Protein AF-A0AAW9ED42-F1 (afdb_monomer_lite)

Sequence (76 aa):
VGKVTPKGETQLTPEEKLLRAIFGEKASDVKDSSLRVPNGVSGTVIDVQVFTRDGVEKDKRALEIEESQLREVKKD

Foldseek 3Di:
DWDKDFDPPDPDDPVVVVVCVVVNDPPPGIDTPDDDDDPPDDDDDDDDDDDDDPPDDDDPVRVVVVVVVVVVVVVD

Secondary structure (DSSP, 8-state):
---EEEPPS----HHHHHHHHHH-GGGTSEEE----PPTT-------------TTSPPPHHHHHHHHHHHHHHTT-

pLDDT: mean 82.15, std 8.43, range [60.84, 94.44]

Radius of gyration: 19.41 Å; chains: 1; bounding box: 41×23×51 Å

InterPro domains:
  IPR007120 DNA-directed RNA polymerase, subunit 2, hybrid-binding domain [PF00562] (2-72)
  IPR014724 RNA polymerase Rpb2, OB-fold [G3DSA:2.40.50.150] (1-56)

Structure (mmCIF, N/CA/C/O backbone):
data_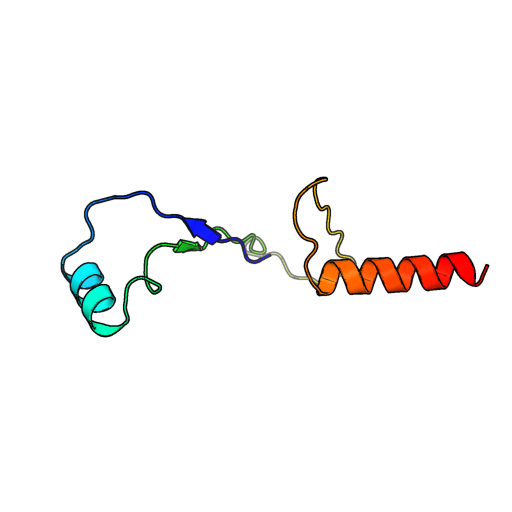AF-A0AAW9ED42-F1
#
_entry.id   AF-A0AAW9ED42-F1
#
loop_
_atom_site.group_PDB
_atom_site.id
_atom_site.type_symbol
_atom_site.label_atom_id
_atom_site.label_alt_id
_atom_site.label_comp_id
_atom_site.label_asym_id
_atom_site.label_entity_id
_atom_site.label_seq_id
_atom_site.pdbx_PDB_ins_code
_atom_site.Cartn_x
_atom_site.Cartn_y
_atom_site.Cartn_z
_atom_site.occupancy
_atom_site.B_iso_or_equiv
_atom_site.auth_seq_id
_atom_site.auth_comp_id
_atom_site.auth_asym_id
_atom_site.auth_atom_id
_atom_site.pdbx_PDB_model_num
ATOM 1 N N . VAL A 1 1 ? -4.570 -0.071 -2.821 1.00 86.69 1 VAL A N 1
ATOM 2 C CA . VAL A 1 1 ? -3.508 -0.275 -1.805 1.00 86.69 1 VAL A CA 1
ATOM 3 C C . VAL A 1 1 ? -2.161 -0.238 -2.498 1.00 86.69 1 VAL A C 1
ATOM 5 O O . VAL A 1 1 ? -1.936 -1.068 -3.373 1.00 86.69 1 VAL A O 1
ATOM 8 N N . GLY A 1 2 ? -1.318 0.748 -2.175 1.00 88.44 2 GLY A N 1
ATOM 9 C CA . GLY A 1 2 ? 0.022 0.872 -2.754 1.00 88.44 2 GLY A CA 1
ATOM 10 C C . GLY A 1 2 ? 0.881 -0.336 -2.387 1.00 88.44 2 GLY A C 1
ATOM 11 O O . GLY A 1 2 ? 0.997 -0.653 -1.209 1.00 88.44 2 GLY A O 1
ATOM 12 N N . LYS A 1 3 ? 1.448 -1.024 -3.378 1.00 89.75 3 LYS A N 1
ATOM 13 C CA . LYS A 1 3 ? 2.403 -2.116 -3.176 1.00 89.75 3 LYS A CA 1
ATOM 14 C C . LYS A 1 3 ? 3.523 -1.919 -4.179 1.00 89.75 3 LYS A C 1
ATOM 16 O O . LYS A 1 3 ? 3.255 -1.696 -5.355 1.00 89.75 3 LYS A O 1
ATOM 21 N N . VAL A 1 4 ? 4.758 -1.986 -3.710 1.00 87.38 4 VAL A N 1
ATOM 22 C CA . VAL A 1 4 ? 5.944 -1.929 -4.561 1.00 87.38 4 VAL A CA 1
ATOM 23 C C . VAL A 1 4 ? 6.636 -3.280 -4.527 1.00 87.38 4 VAL A C 1
ATOM 25 O O . VAL A 1 4 ? 6.654 -3.961 -3.503 1.00 87.38 4 VAL A O 1
ATOM 28 N N . THR A 1 5 ? 7.172 -3.701 -5.662 1.00 83.06 5 THR A N 1
ATOM 29 C CA . THR A 1 5 ? 7.970 -4.923 -5.768 1.00 83.06 5 THR A CA 1
ATOM 30 C C . THR A 1 5 ? 9.312 -4.558 -6.382 1.00 83.06 5 THR A C 1
ATOM 32 O O . THR A 1 5 ? 9.314 -3.837 -7.383 1.00 83.06 5 THR A O 1
ATOM 35 N N . PRO A 1 6 ? 10.443 -5.009 -5.814 1.00 83.12 6 PRO A N 1
ATOM 36 C CA . PRO A 1 6 ? 11.741 -4.762 -6.424 1.00 83.12 6 PRO A CA 1
ATOM 37 C C . PRO A 1 6 ? 11.776 -5.396 -7.817 1.00 83.12 6 PRO A C 1
ATOM 39 O O . PRO A 1 6 ? 11.317 -6.525 -8.015 1.00 83.12 6 PRO A O 1
ATOM 42 N N . LYS A 1 7 ? 12.283 -4.657 -8.801 1.00 75.69 7 LYS A N 1
ATOM 43 C CA . LYS A 1 7 ? 12.639 -5.220 -10.102 1.00 75.69 7 LYS A CA 1
ATOM 44 C C . LYS A 1 7 ? 13.923 -6.032 -9.900 1.00 75.69 7 LYS A C 1
ATOM 46 O O . LYS A 1 7 ? 14.842 -5.560 -9.241 1.00 75.69 7 LYS A O 1
ATOM 51 N N . GLY A 1 8 ? 13.972 -7.260 -10.417 1.00 67.88 8 GLY A N 1
ATOM 52 C CA . GLY A 1 8 ? 15.221 -8.033 -10.436 1.00 67.88 8 GLY A CA 1
ATOM 53 C C . GLY A 1 8 ? 16.290 -7.320 -11.271 1.00 67.88 8 GLY A C 1
ATOM 54 O O . GLY A 1 8 ? 15.942 -6.464 -12.084 1.00 67.88 8 GLY A O 1
ATOM 55 N N . GLU A 1 9 ? 17.566 -7.673 -11.086 1.00 66.44 9 GLU A N 1
ATOM 56 C CA . GLU A 1 9 ? 18.711 -7.166 -11.865 1.00 66.44 9 GLU A CA 1
ATOM 57 C C . GLU A 1 9 ? 18.614 -7.583 -13.345 1.00 66.44 9 GLU A C 1
ATOM 59 O O . GLU A 1 9 ? 19.328 -8.449 -13.844 1.00 66.44 9 GLU A O 1
ATOM 64 N N . THR A 1 10 ? 17.677 -6.995 -14.076 1.00 63.69 10 THR A N 1
ATOM 65 C CA . THR A 1 10 ? 17.623 -7.053 -15.532 1.00 63.69 10 THR A CA 1
ATOM 66 C C . THR A 1 10 ? 18.503 -5.950 -16.100 1.00 63.69 10 THR A C 1
ATOM 68 O O . THR A 1 10 ? 18.597 -4.872 -15.514 1.00 63.69 10 THR A O 1
ATOM 71 N N . GLN A 1 11 ? 19.132 -6.199 -17.251 1.00 63.78 11 GLN A N 1
ATOM 72 C CA . GLN A 1 11 ? 19.885 -5.171 -17.970 1.00 63.78 11 GLN A CA 1
ATOM 73 C C . GLN A 1 11 ? 18.989 -3.945 -18.197 1.00 63.78 11 GLN A C 1
ATOM 75 O O . GLN A 1 11 ? 17.991 -4.030 -18.912 1.00 63.78 11 GLN A O 1
ATOM 80 N N . LEU A 1 12 ? 19.329 -2.831 -17.542 1.00 69.75 12 LEU A N 1
ATOM 81 C CA . LEU A 1 12 ? 18.625 -1.562 -17.701 1.00 69.75 12 LEU A CA 1
ATOM 82 C C . LEU A 1 12 ? 18.829 -1.045 -19.122 1.00 69.75 12 LEU A C 1
ATOM 84 O O . LEU A 1 12 ? 19.931 -1.127 -19.675 1.00 69.75 12 LEU A O 1
ATOM 88 N N . THR A 1 13 ? 17.774 -0.472 -19.686 1.00 81.56 13 THR A N 1
ATOM 89 C CA . THR A 1 13 ? 17.869 0.228 -20.969 1.00 81.56 13 THR A CA 1
ATOM 90 C C . THR A 1 13 ? 18.813 1.440 -20.849 1.00 81.56 13 THR A C 1
ATOM 92 O O . THR A 1 13 ? 18.971 1.993 -19.751 1.00 81.56 13 THR A O 1
ATOM 95 N N . PRO A 1 14 ? 19.491 1.870 -21.932 1.00 82.69 14 PRO A N 1
ATOM 96 C CA . PRO A 1 14 ? 20.348 3.060 -21.906 1.00 82.69 14 PRO A CA 1
ATOM 97 C C . PRO A 1 14 ? 19.646 4.307 -21.340 1.00 82.69 14 PRO A C 1
ATOM 99 O O . PRO A 1 14 ? 20.268 5.099 -20.630 1.00 82.69 14 PRO A O 1
ATOM 102 N N . GLU A 1 15 ? 18.344 4.446 -21.589 1.00 80.25 15 GLU A N 1
ATOM 103 C CA . GLU A 1 15 ? 17.476 5.504 -21.077 1.00 80.25 15 GLU A CA 1
ATOM 104 C C . GLU A 1 15 ? 17.319 5.433 -19.549 1.00 80.25 15 GLU A C 1
ATOM 106 O O . GLU A 1 15 ? 17.492 6.436 -18.852 1.00 80.25 15 GLU A O 1
ATOM 111 N N . GLU A 1 16 ? 17.056 4.243 -19.001 1.00 75.44 16 GLU A N 1
ATOM 112 C CA . GLU A 1 16 ? 16.960 4.022 -17.551 1.00 75.44 16 GLU A CA 1
ATOM 113 C C . GLU A 1 16 ? 18.313 4.206 -16.853 1.00 75.44 16 GLU A C 1
ATOM 115 O O . GLU A 1 16 ? 18.371 4.698 -15.722 1.00 75.44 16 GLU A O 1
ATOM 120 N N . LYS A 1 17 ? 19.414 3.870 -17.534 1.00 77.38 17 LYS A N 1
ATOM 121 C CA . LYS A 1 17 ? 20.779 4.094 -17.043 1.00 77.38 17 LYS A CA 1
ATOM 122 C C . LYS A 1 17 ? 21.112 5.584 -16.950 1.00 77.38 17 LYS A C 1
ATOM 124 O O . LYS A 1 17 ? 21.720 6.005 -15.966 1.00 77.38 17 LYS A O 1
ATOM 129 N N . LEU A 1 18 ? 20.693 6.385 -17.932 1.0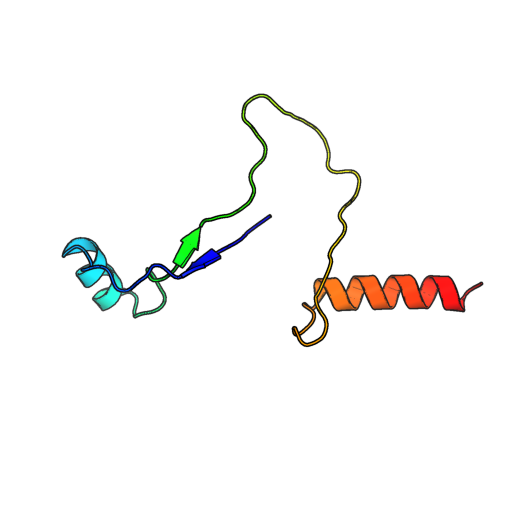0 82.44 18 LEU A N 1
ATOM 130 C CA . LEU A 1 18 ? 20.848 7.842 -17.897 1.00 82.44 18 LEU A CA 1
ATOM 131 C C . LEU A 1 18 ? 20.009 8.463 -16.773 1.00 82.44 18 LEU A C 1
ATOM 133 O O . LEU A 1 18 ? 20.515 9.279 -16.006 1.00 82.44 18 LEU A O 1
ATOM 137 N N . LEU A 1 19 ? 18.754 8.031 -16.621 1.00 80.62 19 LEU A N 1
ATOM 138 C CA . LEU A 1 19 ? 17.885 8.461 -15.522 1.00 80.62 19 LEU A CA 1
ATOM 139 C C . LEU A 1 19 ? 18.481 8.122 -14.149 1.00 80.62 19 LEU A C 1
ATOM 141 O O . LEU A 1 19 ? 18.505 8.983 -13.274 1.00 80.62 19 LEU A O 1
ATOM 145 N N . ARG A 1 20 ? 19.034 6.916 -13.970 1.00 76.56 20 ARG A N 1
ATOM 146 C CA . ARG A 1 20 ? 19.743 6.522 -12.740 1.00 76.56 20 ARG A CA 1
ATOM 147 C C . ARG A 1 20 ? 20.996 7.367 -12.490 1.00 76.56 20 ARG A C 1
ATOM 149 O O . ARG A 1 20 ? 21.298 7.664 -11.340 1.00 76.56 20 ARG A O 1
ATOM 156 N N . ALA A 1 21 ? 21.708 7.784 -13.536 1.00 81.06 21 ALA A N 1
ATOM 157 C CA . ALA A 1 21 ? 22.876 8.657 -13.401 1.00 81.06 21 ALA A CA 1
ATOM 158 C C . ALA A 1 21 ? 22.506 10.099 -13.001 1.00 81.06 21 ALA A C 1
ATOM 160 O O . ALA A 1 21 ? 23.257 10.735 -12.268 1.00 81.06 21 ALA A O 1
ATOM 161 N N . ILE A 1 22 ? 21.352 10.604 -13.453 1.00 84.81 22 ILE A N 1
ATOM 162 C CA . ILE A 1 22 ? 20.872 11.962 -13.146 1.00 84.81 22 ILE A CA 1
ATOM 163 C C . ILE A 1 22 ? 20.160 12.018 -11.783 1.00 84.81 22 ILE A C 1
ATOM 165 O O . ILE A 1 22 ? 20.367 12.961 -11.023 1.00 84.81 22 ILE A O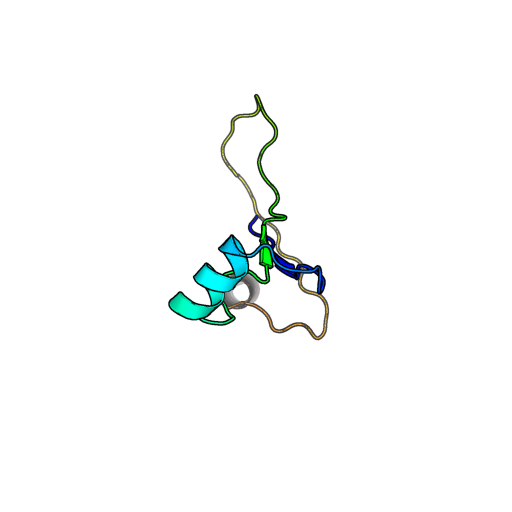 1
ATOM 169 N N . PHE A 1 23 ? 19.330 11.020 -11.461 1.00 81.62 23 PHE A N 1
ATOM 170 C CA . PHE A 1 23 ? 18.463 11.007 -10.271 1.00 81.62 23 PHE A CA 1
ATOM 171 C C . PHE A 1 23 ? 18.936 10.067 -9.145 1.00 81.62 23 PHE A C 1
ATOM 173 O O . PHE A 1 23 ? 18.342 10.053 -8.066 1.00 81.62 23 PHE A O 1
ATOM 180 N N . GLY A 1 24 ? 20.012 9.304 -9.357 1.00 72.50 24 GLY A N 1
ATOM 181 C CA . GLY A 1 24 ? 20.564 8.348 -8.392 1.00 72.50 24 GLY A CA 1
ATOM 182 C C . GLY A 1 24 ? 19.854 6.985 -8.371 1.00 72.50 24 GLY A C 1
ATOM 183 O O . GLY A 1 24 ? 18.839 6.764 -9.031 1.00 72.50 24 GLY A O 1
ATOM 184 N N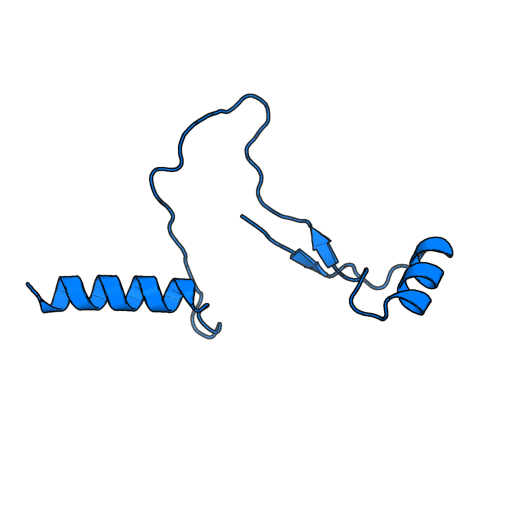 . GLU A 1 25 ? 20.388 6.044 -7.582 1.00 65.62 25 GLU A N 1
ATOM 185 C CA . GLU A 1 25 ? 19.956 4.630 -7.553 1.00 65.62 25 GLU A CA 1
ATOM 186 C C . GLU A 1 25 ? 18.501 4.406 -7.115 1.00 65.62 25 GLU A C 1
ATOM 188 O O . GLU A 1 25 ? 17.907 3.387 -7.440 1.00 65.62 25 GLU A O 1
ATOM 193 N N . LYS A 1 26 ? 17.875 5.365 -6.427 1.00 64.00 26 LYS A N 1
ATOM 194 C CA . LYS A 1 26 ? 16.527 5.186 -5.862 1.00 64.00 26 LYS A CA 1
ATOM 195 C C . LYS A 1 26 ? 15.381 5.293 -6.874 1.00 64.00 26 LYS A C 1
ATOM 197 O O . LYS A 1 26 ? 14.246 4.999 -6.510 1.00 64.00 26 LYS A O 1
ATOM 202 N N . ALA A 1 27 ? 15.636 5.747 -8.102 1.00 60.84 27 ALA A N 1
ATOM 203 C CA . ALA A 1 27 ? 14.559 6.149 -9.008 1.00 60.84 27 ALA A CA 1
ATOM 204 C C . ALA A 1 27 ? 13.845 4.982 -9.720 1.00 60.84 27 ALA A C 1
ATOM 206 O O . ALA A 1 27 ? 12.664 5.110 -10.038 1.00 60.84 27 ALA A O 1
ATOM 207 N N . SER A 1 28 ? 14.518 3.852 -9.964 1.00 64.25 28 SER A N 1
ATOM 208 C CA . SER A 1 28 ? 14.043 2.896 -10.986 1.00 64.25 28 SER A CA 1
ATOM 209 C C . SER A 1 28 ? 13.879 1.450 -10.519 1.00 64.25 28 SER A C 1
ATOM 211 O O . SER A 1 28 ? 13.305 0.641 -11.256 1.00 64.25 28 SER A O 1
ATOM 213 N N . ASP A 1 29 ? 14.328 1.127 -9.306 1.00 69.62 29 ASP A N 1
ATOM 214 C CA . ASP A 1 29 ? 14.482 -0.263 -8.857 1.00 69.62 29 ASP A CA 1
ATOM 215 C C . ASP A 1 29 ? 13.171 -0.901 -8.367 1.00 69.62 29 ASP A C 1
ATOM 217 O O . ASP A 1 29 ? 13.128 -2.092 -8.069 1.00 69.62 29 ASP A O 1
ATOM 221 N N . VAL A 1 30 ? 12.068 -0.148 -8.309 1.00 78.00 30 VAL A N 1
ATOM 222 C CA . VAL A 1 30 ? 10.762 -0.653 -7.864 1.00 78.00 30 VAL A CA 1
ATOM 223 C C . VAL A 1 30 ? 9.716 -0.592 -8.971 1.00 78.00 30 VAL A C 1
ATOM 225 O O . VAL A 1 30 ? 9.630 0.356 -9.751 1.00 78.00 30 VAL A O 1
ATOM 228 N N . LYS A 1 31 ? 8.889 -1.632 -9.046 1.00 80.69 31 LYS A N 1
ATOM 229 C CA . LYS A 1 31 ? 7.689 -1.691 -9.878 1.00 80.69 31 LYS A CA 1
ATOM 230 C C . LYS A 1 31 ? 6.460 -1.508 -8.997 1.00 80.69 31 LYS A C 1
ATOM 232 O O . LYS A 1 31 ? 6.342 -2.158 -7.958 1.00 80.69 31 LYS A O 1
ATOM 237 N N . ASP A 1 32 ? 5.535 -0.659 -9.438 1.00 84.62 32 ASP A N 1
ATOM 238 C CA . ASP A 1 32 ? 4.209 -0.555 -8.832 1.00 84.62 32 ASP A CA 1
ATOM 239 C C . ASP A 1 32 ? 3.423 -1.848 -9.106 1.00 84.62 32 ASP A C 1
ATOM 241 O O . ASP A 1 32 ? 3.162 -2.215 -10.253 1.00 84.62 32 ASP A O 1
ATOM 245 N N . SER A 1 33 ? 3.082 -2.560 -8.040 1.00 86.44 33 SER A N 1
ATOM 246 C CA . SER A 1 33 ? 2.252 -3.765 -8.033 1.00 86.44 33 SER A CA 1
ATOM 247 C C . SER A 1 33 ? 1.023 -3.577 -7.133 1.00 86.44 33 SER A C 1
ATOM 249 O O . SER A 1 33 ? 0.482 -4.540 -6.578 1.00 86.44 33 SER A O 1
ATOM 251 N N . SER A 1 34 ? 0.600 -2.320 -6.970 1.00 91.06 34 SER A N 1
ATOM 252 C CA . SER A 1 34 ? -0.534 -1.904 -6.155 1.00 91.06 34 SER A CA 1
ATOM 253 C C . SER A 1 34 ? -1.854 -2.552 -6.565 1.00 91.06 34 SER A C 1
ATOM 255 O O . SER A 1 34 ? -2.136 -2.806 -7.735 1.00 91.06 34 SER A O 1
ATOM 257 N N . LEU A 1 35 ? -2.708 -2.774 -5.566 1.00 91.12 35 LEU A N 1
ATOM 258 C CA . LEU A 1 35 ? -4.098 -3.155 -5.783 1.00 91.12 35 LEU A CA 1
ATOM 259 C C . LEU A 1 35 ? -4.897 -1.914 -6.189 1.00 91.12 35 LEU A C 1
ATOM 261 O O . LEU A 1 35 ? -4.983 -0.952 -5.412 1.00 91.12 35 LEU A O 1
ATOM 265 N N . ARG A 1 36 ? -5.499 -1.962 -7.376 1.00 90.62 36 ARG A N 1
ATOM 266 C CA . ARG A 1 36 ? -6.385 -0.929 -7.924 1.00 90.62 36 ARG A CA 1
ATOM 267 C C . ARG A 1 36 ? -7.804 -1.472 -8.051 1.00 90.62 36 ARG A C 1
ATOM 269 O O . ARG A 1 36 ? -8.006 -2.682 -8.125 1.00 90.62 36 ARG A O 1
ATOM 276 N N . VAL A 1 37 ? -8.776 -0.565 -8.047 1.00 91.88 37 VAL A N 1
ATOM 277 C CA . VAL A 1 37 ? -10.184 -0.916 -8.258 1.00 91.88 37 VAL A CA 1
ATOM 278 C C . VAL A 1 37 ? -10.348 -1.444 -9.693 1.00 91.88 37 VAL A C 1
ATOM 280 O O . VAL A 1 37 ? -9.770 -0.850 -10.607 1.00 91.88 37 VAL A O 1
ATOM 283 N N . PRO A 1 38 ? -11.088 -2.547 -9.912 1.00 92.94 38 PRO A N 1
ATOM 284 C CA . PRO A 1 38 ? -11.384 -3.044 -11.251 1.00 92.94 38 PRO A CA 1
ATOM 285 C C . PRO A 1 38 ? -12.125 -2.016 -12.110 1.00 92.94 38 PRO A C 1
ATOM 287 O O . PRO A 1 38 ? -12.895 -1.194 -11.608 1.00 92.94 38 PRO A O 1
ATOM 290 N N . ASN A 1 39 ? -11.932 -2.099 -13.425 1.00 94.44 39 ASN A N 1
ATOM 291 C CA . ASN A 1 39 ? -12.605 -1.214 -14.371 1.00 94.44 39 ASN A CA 1
ATOM 292 C C . ASN A 1 39 ? -14.133 -1.370 -14.272 1.00 94.44 39 ASN A C 1
ATOM 294 O O . ASN A 1 39 ? -14.643 -2.488 -14.231 1.00 94.44 39 ASN A O 1
ATOM 298 N N . GLY A 1 40 ? -14.859 -0.251 -14.266 1.00 92.94 40 GLY A N 1
ATOM 299 C CA . GLY A 1 40 ? -16.328 -0.233 -14.251 1.00 92.94 40 GLY A CA 1
ATOM 300 C C . GLY A 1 40 ? -16.975 -0.354 -12.867 1.00 92.94 40 GLY A C 1
ATOM 301 O O . GLY A 1 40 ? -18.195 -0.268 -12.770 1.00 92.94 40 GLY A O 1
ATOM 302 N N . VAL A 1 41 ? -16.191 -0.506 -11.796 1.00 93.19 41 VAL A N 1
ATOM 303 C CA . VAL A 1 41 ? -16.701 -0.497 -10.417 1.00 93.19 41 VAL A CA 1
ATOM 304 C C . VAL A 1 41 ? -16.523 0.895 -9.812 1.00 93.19 41 VAL A C 1
ATOM 306 O O . VAL A 1 41 ? -15.482 1.530 -9.968 1.00 93.19 41 VAL A O 1
ATOM 309 N N . SER A 1 42 ? -17.542 1.389 -9.114 1.00 92.06 42 SER A N 1
ATOM 310 C CA . SER A 1 42 ? -17.509 2.659 -8.381 1.00 92.06 42 SER A CA 1
ATOM 311 C C . SER A 1 42 ? -18.221 2.495 -7.044 1.00 92.06 42 SER A C 1
ATOM 313 O O . SER A 1 42 ? -19.216 1.781 -6.954 1.00 92.06 42 SER A O 1
ATOM 315 N N . GLY A 1 43 ? -17.704 3.135 -6.000 1.00 92.88 43 GLY A N 1
ATOM 316 C CA . GLY A 1 43 ? -18.264 3.048 -4.657 1.00 92.88 43 GLY A CA 1
ATOM 317 C C . GLY A 1 43 ? -17.396 3.755 -3.625 1.00 92.88 43 GLY A C 1
ATOM 318 O O . GLY A 1 43 ? -16.283 4.191 -3.924 1.00 92.88 43 GLY A O 1
ATOM 319 N N . THR A 1 44 ? -17.916 3.851 -2.405 1.00 92.75 44 THR A N 1
ATOM 320 C CA . THR A 1 44 ? -17.218 4.443 -1.260 1.00 92.75 44 THR A CA 1
ATOM 321 C C . THR A 1 44 ? -16.637 3.336 -0.390 1.00 92.75 44 THR A C 1
ATOM 323 O O . THR A 1 44 ? -17.299 2.334 -0.126 1.00 92.75 44 THR A O 1
ATOM 326 N N . VAL A 1 45 ? -15.395 3.509 0.063 1.00 89.56 45 VAL A N 1
ATOM 327 C CA . VAL A 1 45 ? -14.755 2.573 0.994 1.00 89.56 45 VAL A CA 1
ATOM 328 C C . VAL A 1 45 ? -15.408 2.720 2.367 1.00 89.56 45 VAL A C 1
ATOM 330 O O . VAL A 1 45 ? -15.404 3.814 2.924 1.00 89.56 45 VAL A O 1
ATOM 333 N N . ILE A 1 46 ? -15.969 1.629 2.888 1.00 92.38 46 ILE A N 1
ATOM 334 C CA . ILE A 1 46 ? -16.669 1.603 4.183 1.00 92.38 46 ILE A CA 1
ATOM 335 C C . ILE A 1 46 ? -15.787 1.129 5.341 1.00 92.38 46 ILE A C 1
ATOM 337 O O . ILE A 1 46 ? -15.947 1.616 6.452 1.00 92.38 46 ILE A O 1
ATOM 341 N N . ASP A 1 47 ? -14.856 0.209 5.086 1.00 85.44 47 ASP A N 1
ATOM 342 C CA . ASP A 1 47 ? -13.980 -0.368 6.105 1.00 85.44 47 ASP A CA 1
ATOM 343 C C . ASP A 1 47 ? -12.630 -0.777 5.494 1.00 85.44 47 ASP A C 1
ATOM 345 O O . ASP A 1 47 ? -12.537 -1.067 4.295 1.00 85.44 47 ASP A O 1
ATOM 349 N N . VAL A 1 48 ? -11.576 -0.772 6.314 1.00 85.75 48 VAL A N 1
ATOM 350 C CA . VAL A 1 48 ? -10.218 -1.187 5.949 1.00 85.75 48 VAL A CA 1
ATOM 351 C C . VAL A 1 48 ? -9.602 -1.963 7.105 1.00 85.75 48 VAL A C 1
ATOM 353 O O . VAL A 1 48 ? -9.383 -1.419 8.183 1.00 85.75 48 VAL A O 1
ATOM 356 N N . GLN A 1 49 ? -9.213 -3.206 6.835 1.00 85.50 49 GLN A N 1
ATOM 357 C CA . GLN A 1 49 ? -8.507 -4.053 7.791 1.00 85.50 49 GLN A CA 1
ATOM 358 C C . GLN A 1 49 ? -7.043 -4.204 7.384 1.00 85.50 49 GLN A C 1
ATOM 360 O O . GLN A 1 49 ? -6.727 -4.419 6.210 1.00 85.50 49 GLN A O 1
ATOM 365 N N . VAL A 1 50 ? -6.145 -4.079 8.360 1.00 84.44 50 VAL A N 1
ATOM 366 C CA . VAL A 1 50 ? -4.699 -4.213 8.168 1.00 84.44 50 VAL A CA 1
ATOM 367 C C . VAL A 1 50 ? -4.209 -5.369 9.024 1.00 84.44 50 VAL A C 1
ATOM 369 O O . VAL A 1 50 ? -4.363 -5.350 10.240 1.00 84.44 50 VAL A O 1
ATOM 372 N N . PHE A 1 51 ? -3.598 -6.362 8.383 1.00 85.06 51 PHE A N 1
ATOM 373 C CA . PHE A 1 51 ? -2.977 -7.497 9.058 1.00 85.06 51 PHE A CA 1
ATOM 374 C C . PHE A 1 51 ? -1.462 -7.374 8.940 1.00 85.06 51 PHE A C 1
ATOM 376 O O . PHE A 1 51 ? -0.918 -7.372 7.834 1.00 85.06 51 PHE A O 1
ATOM 383 N N . THR A 1 52 ? -0.778 -7.279 10.074 1.00 84.00 52 THR A N 1
ATOM 384 C CA . THR A 1 52 ? 0.682 -7.342 10.159 1.00 84.00 52 THR A CA 1
ATOM 385 C C . THR A 1 52 ? 1.091 -8.701 10.712 1.00 84.00 52 THR A C 1
ATOM 387 O O . THR A 1 52 ? 0.476 -9.226 11.637 1.00 84.00 52 THR A O 1
ATOM 390 N N . ARG A 1 53 ? 2.108 -9.318 10.104 1.00 87.19 53 ARG A N 1
ATOM 391 C CA . ARG A 1 53 ? 2.672 -10.579 10.597 1.00 87.19 53 ARG A CA 1
ATOM 392 C C . ARG A 1 53 ? 3.585 -10.295 11.788 1.00 87.19 53 ARG A C 1
ATOM 394 O O . ARG A 1 53 ? 4.299 -9.292 11.774 1.00 87.19 53 ARG A O 1
ATOM 401 N N . ASP A 1 54 ? 3.618 -11.210 12.755 1.00 77.94 54 ASP A N 1
ATOM 402 C CA . ASP A 1 54 ? 4.567 -11.140 13.868 1.00 77.94 54 ASP A CA 1
ATOM 403 C C . ASP A 1 54 ? 6.011 -11.040 13.361 1.00 77.94 54 ASP A C 1
ATOM 405 O O . ASP A 1 54 ? 6.464 -11.853 12.550 1.00 77.94 54 ASP A O 1
ATOM 409 N N . GLY A 1 55 ? 6.716 -10.011 13.836 1.00 78.75 55 GLY A N 1
ATOM 410 C CA . GLY A 1 55 ? 8.102 -9.708 13.474 1.00 78.75 55 GLY A CA 1
ATOM 411 C C . GLY A 1 55 ? 8.286 -8.644 12.386 1.00 78.75 55 GLY A C 1
ATOM 412 O O . GLY A 1 55 ? 9.426 -8.290 12.098 1.00 78.75 55 GLY A O 1
ATOM 413 N N . VAL A 1 56 ? 7.211 -8.113 11.795 1.00 83.19 56 VAL A N 1
ATOM 414 C CA . VAL A 1 56 ? 7.288 -6.946 10.897 1.00 83.19 56 VAL A CA 1
ATOM 415 C C . VAL A 1 56 ? 7.018 -5.674 11.698 1.00 83.19 56 VAL A C 1
ATOM 417 O O . VAL A 1 56 ? 6.068 -5.628 12.482 1.00 83.19 56 VAL A O 1
ATOM 420 N N . GLU A 1 57 ? 7.841 -4.641 11.503 1.00 82.38 57 GLU A N 1
ATOM 421 C CA . GLU A 1 57 ? 7.609 -3.338 12.128 1.00 82.38 57 GLU A CA 1
ATOM 422 C C . GLU A 1 57 ? 6.238 -2.793 11.719 1.00 82.38 57 GLU A C 1
ATOM 424 O O . GLU A 1 57 ? 5.889 -2.738 10.537 1.00 82.38 57 GLU A O 1
ATOM 429 N N . LYS A 1 58 ? 5.435 -2.421 12.718 1.00 79.88 58 LYS A N 1
ATOM 430 C CA . LYS A 1 58 ? 4.112 -1.852 12.485 1.00 79.88 58 LYS A CA 1
ATOM 431 C C . LYS A 1 58 ? 4.269 -0.417 11.996 1.00 79.88 58 LYS A C 1
ATOM 433 O O . LYS A 1 58 ? 4.943 0.397 12.625 1.00 79.88 58 LYS A O 1
ATOM 438 N N . ASP A 1 59 ? 3.596 -0.098 10.898 1.00 83.94 59 ASP A N 1
ATOM 439 C CA . ASP A 1 59 ? 3.525 1.271 10.400 1.00 83.94 59 ASP A CA 1
ATOM 440 C C . ASP A 1 59 ? 2.855 2.195 11.425 1.00 83.94 59 ASP A C 1
ATOM 442 O O . ASP A 1 59 ? 1.982 1.771 12.185 1.00 83.94 59 ASP A O 1
ATOM 446 N N . LYS A 1 60 ? 3.175 3.496 11.378 1.00 84.88 60 LYS A N 1
ATOM 447 C CA . LYS A 1 60 ? 2.542 4.519 12.237 1.00 84.88 60 LYS A CA 1
ATOM 448 C C . LYS A 1 60 ? 1.015 4.425 12.233 1.00 84.88 60 LYS A C 1
ATOM 450 O O . LYS A 1 60 ? 0.392 4.457 13.284 1.00 84.88 60 LYS A O 1
ATOM 455 N N . ARG A 1 61 ? 0.422 4.206 11.055 1.00 82.69 61 ARG A N 1
ATOM 456 C CA . ARG A 1 61 ? -1.029 4.044 10.903 1.00 82.69 61 ARG A CA 1
ATOM 457 C C . ARG A 1 61 ? -1.566 2.794 11.608 1.00 82.69 61 ARG A C 1
ATOM 459 O O . ARG A 1 61 ? -2.668 2.832 12.136 1.00 82.69 61 ARG A O 1
ATOM 466 N N . ALA A 1 62 ? -0.818 1.691 11.603 1.00 82.69 62 ALA A N 1
ATOM 467 C CA . ALA A 1 62 ? -1.222 0.472 12.300 1.00 82.69 62 ALA A CA 1
ATOM 468 C C . ALA A 1 62 ? -1.139 0.653 13.823 1.00 82.69 62 ALA A C 1
ATOM 470 O O . ALA A 1 62 ? -2.052 0.236 14.529 1.00 82.69 62 ALA A O 1
ATOM 471 N N . LEU A 1 63 ? -0.095 1.335 14.308 1.00 85.38 63 LEU A N 1
ATOM 472 C CA . LEU A 1 63 ? 0.057 1.690 15.723 1.00 85.38 63 LEU A CA 1
ATOM 473 C C . LEU A 1 63 ? -1.079 2.603 16.205 1.00 85.38 63 LEU A C 1
ATOM 475 O O . LEU A 1 63 ? -1.677 2.339 17.241 1.00 85.38 63 LEU A O 1
ATOM 479 N N . GLU A 1 64 ? -1.432 3.633 15.432 1.00 86.50 64 GLU A N 1
ATOM 480 C CA . GLU A 1 64 ? -2.537 4.548 15.756 1.00 86.50 64 GLU A CA 1
ATOM 481 C C . GLU A 1 64 ? -3.886 3.822 15.878 1.00 86.50 64 GLU A C 1
ATOM 483 O O . GLU A 1 64 ? -4.654 4.080 16.809 1.00 86.50 64 GLU A O 1
ATOM 488 N N . ILE A 1 65 ? -4.170 2.895 14.955 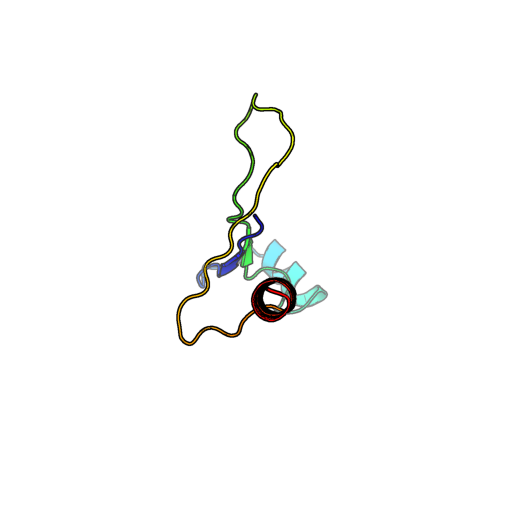1.00 85.19 65 ILE A N 1
ATOM 489 C CA . ILE A 1 65 ? -5.396 2.086 14.983 1.00 85.19 65 ILE A CA 1
ATOM 490 C C . ILE A 1 65 ? -5.405 1.190 16.224 1.00 85.19 65 ILE A C 1
ATOM 492 O O . ILE A 1 65 ? -6.390 1.184 16.959 1.00 85.19 65 ILE A O 1
ATOM 496 N N . GLU A 1 66 ? -4.305 0.498 16.512 1.00 83.38 66 GLU A N 1
ATOM 497 C CA . GLU A 1 66 ? -4.187 -0.373 17.685 1.00 83.38 66 GLU A CA 1
ATOM 498 C C . GLU A 1 66 ? -4.343 0.409 19.000 1.00 83.38 66 GLU A C 1
ATOM 500 O O . GLU A 1 66 ? -5.078 -0.011 19.892 1.00 83.38 66 GLU A O 1
ATOM 505 N N . GLU A 1 67 ? -3.735 1.593 19.107 1.00 86.94 67 GLU A N 1
ATOM 506 C CA . GLU A 1 67 ? -3.899 2.479 20.261 1.00 86.94 67 GLU A CA 1
ATOM 507 C C . GLU A 1 67 ? -5.332 2.999 20.423 1.00 86.94 67 GLU A C 1
ATOM 509 O O . GLU A 1 67 ? -5.786 3.203 21.553 1.00 86.94 67 GLU A O 1
ATOM 514 N N . SER A 1 68 ? -6.040 3.281 19.323 1.00 86.88 68 SER A N 1
ATOM 515 C CA . SER A 1 68 ? -7.454 3.675 19.389 1.00 86.88 68 SER A CA 1
ATOM 516 C C . SER A 1 68 ? -8.334 2.525 19.879 1.00 86.88 68 SER A C 1
ATOM 518 O O . SER A 1 68 ? -9.123 2.722 20.801 1.00 86.88 68 SER A O 1
ATOM 520 N N . GLN A 1 69 ? -8.109 1.315 19.366 1.00 85.00 69 GLN A N 1
ATOM 521 C CA . GLN A 1 69 ? -8.840 0.112 19.764 1.00 85.00 69 GLN A CA 1
ATOM 522 C C . GLN A 1 69 ? -8.575 -0.255 21.232 1.00 85.00 69 GLN A C 1
ATOM 524 O O . GLN A 1 69 ? -9.509 -0.517 21.985 1.00 85.00 69 GLN A O 1
ATOM 529 N N . LEU A 1 70 ? -7.317 -0.192 21.686 1.00 85.38 70 LEU A N 1
ATOM 530 C CA . LEU A 1 70 ? -6.953 -0.392 23.096 1.00 85.38 70 LEU A CA 1
ATOM 531 C C . LEU A 1 70 ? -7.611 0.635 24.025 1.00 85.38 70 LEU A C 1
ATOM 533 O O . LEU A 1 70 ? -7.977 0.304 25.154 1.00 85.38 70 LEU A O 1
ATOM 537 N N . ARG A 1 71 ? -7.753 1.887 23.574 1.00 89.62 71 ARG A N 1
ATOM 538 C CA . ARG A 1 71 ? -8.425 2.943 24.343 1.00 89.62 71 ARG A CA 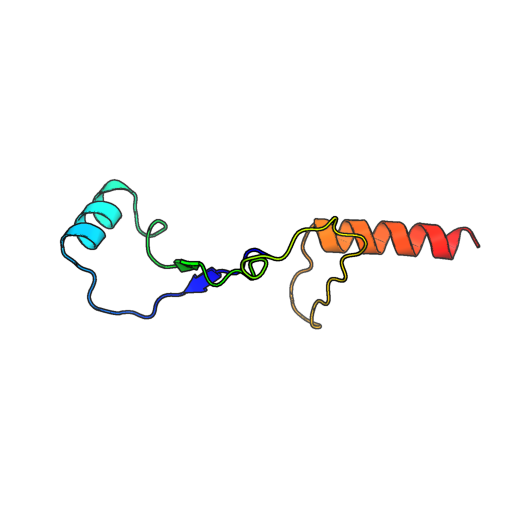1
ATOM 539 C C . ARG A 1 71 ? -9.921 2.702 24.487 1.00 89.62 71 ARG A C 1
ATOM 541 O O . ARG A 1 71 ? -10.443 2.980 25.563 1.00 89.62 71 ARG A O 1
ATOM 548 N N . GLU A 1 72 ? -10.590 2.211 23.448 1.00 88.69 72 GLU A N 1
ATOM 549 C CA . GLU A 1 72 ? -12.006 1.836 23.530 1.00 88.69 72 GLU A CA 1
ATOM 550 C C . GLU A 1 72 ? -12.208 0.680 24.507 1.00 88.69 72 GLU A C 1
ATOM 552 O O . GLU A 1 72 ? -12.965 0.826 25.459 1.00 88.69 72 GLU A O 1
ATOM 557 N N . VAL A 1 73 ? -11.433 -0.400 24.367 1.00 87.88 73 VAL A N 1
ATOM 558 C CA . VAL A 1 73 ? -11.550 -1.586 25.235 1.00 87.88 73 VAL A CA 1
ATOM 559 C C . VAL A 1 73 ? -11.272 -1.273 26.707 1.00 87.88 73 VAL A C 1
ATOM 561 O O . VAL A 1 73 ? -11.860 -1.887 27.583 1.00 87.88 73 VAL A O 1
ATOM 564 N N . LYS A 1 74 ? -10.375 -0.327 27.012 1.00 84.81 74 LYS A N 1
ATOM 565 C CA . LYS A 1 74 ? -10.071 0.066 28.402 1.00 84.81 74 LYS A CA 1
ATOM 566 C C . LYS A 1 74 ? -11.149 0.964 29.028 1.00 84.81 74 LYS A C 1
ATOM 568 O O . LYS A 1 74 ? -11.110 1.210 30.234 1.00 84.81 74 LYS A O 1
ATOM 573 N N . LYS A 1 75 ? -12.012 1.562 28.205 1.00 78.62 75 LYS A N 1
ATOM 574 C CA . LYS A 1 75 ? -13.070 2.471 28.653 1.00 78.62 75 LYS A CA 1
ATOM 575 C C . LYS A 1 75 ? -14.338 1.715 29.065 1.00 78.62 75 LYS A C 1
ATOM 577 O O . LYS A 1 75 ? -15.090 2.260 29.874 1.00 78.62 75 LYS A O 1
ATOM 582 N N . ASP A 1 76 ? -14.540 0.519 28.518 1.00 60.88 76 ASP A N 1
ATOM 583 C CA . ASP A 1 76 ? -15.516 -0.474 28.985 1.00 60.88 76 ASP A CA 1
ATOM 584 C C . ASP A 1 76 ? -15.027 -1.191 30.259 1.00 60.88 76 ASP A C 1
ATOM 586 O O . ASP A 1 76 ? -15.882 -1.485 31.127 1.00 60.88 76 ASP A O 1
#

Organism: Klebsiella aerogenes (NCBI:txid548)